Protein AF-A0A288QYY3-F1 (afdb_monomer_lite)

Radius of gyration: 49.18 Å; chains: 1; bounding box: 109×32×128 Å

Sequence (123 aa):
MAKRPNNIVNINDEIVESYDAPRAKYERRVYKRRHRRVIIVMAVAFVLGVLAVGLQVPKLHEAQASVRQQQKVLAKVKKENAQLKQEKQNLKDDDYVEKLIRQRYMYTKNGETVFNITDSSSD

Structure (mmCIF, N/CA/C/O backbone):
data_AF-A0A288QYY3-F1
#
_entry.id   AF-A0A288QYY3-F1
#
loop_
_atom_site.group_PDB
_atom_site.id
_atom_site.type_symbol
_atom_site.label_atom_id
_atom_site.label_alt_id
_atom_site.label_comp_id
_atom_site.label_asym_id
_atom_site.label_entity_id
_atom_site.label_seq_id
_atom_site.pdbx_PDB_ins_code
_atom_site.Cartn_x
_atom_site.Cartn_y
_atom_site.Cartn_z
_atom_site.occupancy
_atom_site.B_iso_or_equiv
_atom_site.auth_seq_id
_atom_site.auth_comp_id
_atom_site.auth_asym_id
_atom_site.auth_atom_id
_atom_site.pdbx_PDB_model_num
ATOM 1 N N . MET A 1 1 ? 75.672 -15.857 -59.635 1.00 40.81 1 MET A N 1
ATOM 2 C CA . MET A 1 1 ? 74.725 -15.667 -60.757 1.00 40.81 1 MET A CA 1
ATOM 3 C C . MET A 1 1 ? 73.436 -15.086 -60.194 1.00 40.81 1 MET A C 1
ATOM 5 O O . MET A 1 1 ? 72.807 -15.742 -59.375 1.00 40.81 1 MET A O 1
ATOM 9 N N . ALA A 1 2 ? 73.099 -13.839 -60.527 1.00 46.12 2 ALA A N 1
ATOM 10 C CA . ALA A 1 2 ? 71.917 -13.160 -59.991 1.00 46.12 2 ALA A CA 1
ATOM 11 C C . ALA A 1 2 ? 70.668 -13.537 -60.806 1.00 46.12 2 ALA A C 1
ATOM 13 O O . ALA A 1 2 ? 70.664 -13.422 -62.033 1.00 46.12 2 ALA A O 1
ATOM 14 N N . LYS A 1 3 ? 69.620 -14.015 -60.129 1.00 53.91 3 LYS A N 1
ATOM 15 C CA . LYS A 1 3 ? 68.341 -14.383 -60.745 1.00 53.91 3 LYS A CA 1
ATOM 16 C C . LYS A 1 3 ? 67.595 -13.099 -61.125 1.00 53.91 3 LYS A C 1
ATOM 18 O O . LYS A 1 3 ? 67.352 -12.255 -60.268 1.00 53.91 3 LYS A O 1
ATOM 23 N N . ARG A 1 4 ? 67.273 -12.939 -62.411 1.00 55.44 4 ARG A N 1
ATOM 24 C CA . ARG A 1 4 ? 66.517 -11.787 -62.928 1.00 55.44 4 ARG A CA 1
ATOM 25 C C . ARG A 1 4 ? 65.107 -11.765 -62.312 1.00 55.44 4 ARG A C 1
ATOM 27 O O . ARG A 1 4 ? 64.482 -12.827 -62.262 1.00 55.44 4 ARG A O 1
ATOM 34 N N . PRO A 1 5 ? 64.595 -10.611 -61.846 1.00 56.78 5 PRO A N 1
ATOM 35 C CA . PRO A 1 5 ? 63.217 -10.521 -61.385 1.00 56.78 5 PRO A CA 1
ATOM 36 C C . PRO A 1 5 ? 62.283 -10.553 -62.601 1.00 56.78 5 PRO A C 1
ATOM 38 O O . PRO A 1 5 ? 62.350 -9.691 -63.476 1.00 56.78 5 PRO A O 1
ATOM 41 N N . ASN A 1 6 ? 61.428 -11.571 -62.674 1.00 62.00 6 ASN A N 1
ATOM 42 C CA . ASN A 1 6 ? 60.421 -11.685 -63.723 1.00 62.00 6 ASN A CA 1
ATOM 43 C C . ASN A 1 6 ? 59.219 -10.808 -63.353 1.00 62.00 6 ASN A C 1
ATOM 45 O O . ASN A 1 6 ? 58.446 -11.165 -62.469 1.00 62.00 6 ASN A O 1
ATOM 49 N N . ASN A 1 7 ? 59.069 -9.672 -64.035 1.00 63.72 7 ASN A N 1
ATOM 50 C CA . ASN A 1 7 ? 57.932 -8.763 -63.897 1.00 63.72 7 ASN A CA 1
ATOM 51 C C . ASN A 1 7 ? 56.879 -9.070 -64.974 1.00 63.72 7 ASN A C 1
ATOM 53 O O . ASN A 1 7 ? 56.731 -8.322 -65.938 1.00 63.72 7 ASN A O 1
ATOM 57 N N . ILE A 1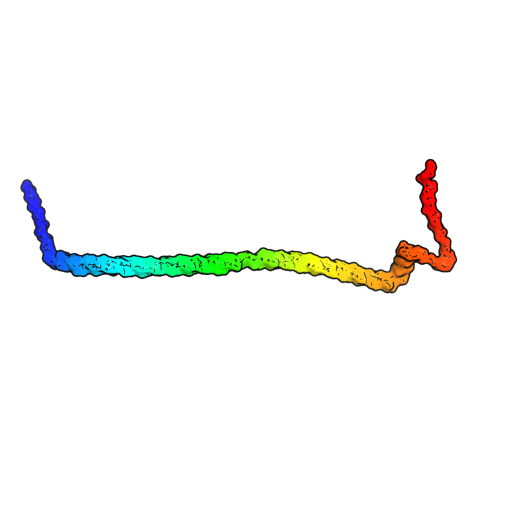 8 ? 56.209 -10.219 -64.854 1.00 63.47 8 ILE A N 1
ATOM 58 C CA . ILE A 1 8 ? 55.097 -10.592 -65.737 1.00 63.47 8 ILE A CA 1
ATOM 59 C C . ILE A 1 8 ? 53.812 -10.204 -65.010 1.00 63.47 8 ILE A C 1
ATOM 61 O O . ILE A 1 8 ? 53.364 -10.920 -64.118 1.00 63.47 8 ILE A O 1
ATOM 65 N N . VAL A 1 9 ? 53.258 -9.044 -65.360 1.00 63.09 9 VAL A N 1
ATOM 66 C CA . VAL A 1 9 ? 51.933 -8.614 -64.901 1.00 63.09 9 VAL A CA 1
ATOM 67 C C . VAL A 1 9 ? 50.914 -9.109 -65.921 1.00 63.09 9 VAL A C 1
ATOM 69 O O . VAL A 1 9 ? 51.067 -8.885 -67.123 1.00 63.09 9 VAL A O 1
ATOM 72 N N . ASN A 1 10 ? 49.905 -9.841 -65.456 1.00 65.62 10 ASN A N 1
ATOM 73 C CA . ASN A 1 10 ? 48.825 -10.328 -66.300 1.00 65.62 10 ASN A CA 1
ATOM 74 C C . ASN A 1 10 ? 47.914 -9.147 -66.668 1.00 65.62 10 ASN A C 1
ATOM 76 O O . ASN A 1 10 ? 47.320 -8.530 -65.788 1.00 65.62 10 ASN A O 1
ATOM 80 N N . ILE A 1 11 ? 47.788 -8.849 -67.964 1.00 62.84 11 ILE A N 1
ATOM 81 C CA . ILE A 1 11 ? 46.973 -7.735 -68.491 1.00 62.84 11 ILE A CA 1
ATOM 82 C C . ILE A 1 11 ? 45.513 -7.846 -68.014 1.00 62.84 11 ILE A C 1
ATOM 84 O O . ILE A 1 11 ? 44.828 -6.843 -67.828 1.00 62.84 11 ILE A O 1
ATOM 88 N N . ASN A 1 12 ? 45.046 -9.069 -67.752 1.00 66.44 12 ASN A N 1
ATOM 89 C CA . ASN A 1 12 ? 43.701 -9.312 -67.247 1.00 66.44 12 ASN A CA 1
ATOM 90 C C . ASN A 1 12 ? 43.529 -8.906 -65.775 1.00 66.44 12 ASN A C 1
ATOM 92 O O . ASN A 1 12 ? 42.427 -8.518 -65.403 1.00 66.44 12 ASN A O 1
ATOM 96 N N . ASP A 1 13 ? 44.584 -8.939 -64.955 1.00 66.75 13 ASP A N 1
ATOM 97 C CA . ASP A 1 13 ? 44.484 -8.591 -63.531 1.00 66.75 13 ASP A CA 1
ATOM 98 C C . ASP A 1 13 ? 44.315 -7.076 -63.342 1.00 66.75 13 ASP A C 1
ATOM 100 O O . ASP A 1 13 ? 43.489 -6.650 -62.539 1.00 66.75 13 ASP A O 1
ATOM 104 N N . GLU A 1 14 ? 45.005 -6.254 -64.141 1.00 65.00 14 GLU A N 1
ATOM 105 C CA . GLU A 1 14 ? 44.868 -4.788 -64.101 1.00 65.00 14 GLU A CA 1
ATOM 106 C C . GLU A 1 14 ? 43.473 -4.334 -64.564 1.00 65.00 14 GLU A C 1
ATOM 108 O O . GLU A 1 14 ? 42.849 -3.457 -63.959 1.00 65.00 14 GLU A O 1
ATOM 113 N N . ILE A 1 15 ? 42.939 -4.983 -65.603 1.00 65.81 15 ILE A N 1
ATOM 114 C CA . ILE A 1 15 ? 41.583 -4.728 -66.095 1.00 65.81 15 ILE A CA 1
ATOM 115 C C . ILE A 1 15 ? 40.562 -5.123 -65.021 1.00 65.81 15 ILE A C 1
ATOM 117 O O . ILE A 1 15 ? 39.727 -4.296 -64.657 1.00 65.81 15 ILE A O 1
ATOM 121 N N . VAL A 1 16 ? 40.647 -6.334 -64.466 1.00 67.25 16 VAL A N 1
ATOM 122 C CA . VAL A 1 16 ? 39.727 -6.815 -63.419 1.00 67.25 16 VAL A CA 1
ATOM 123 C C . VAL A 1 16 ? 39.788 -5.923 -62.171 1.00 67.25 16 VAL A C 1
ATOM 125 O O . VAL A 1 16 ? 38.746 -5.489 -61.673 1.00 67.25 16 VAL A O 1
ATOM 128 N N . GLU A 1 17 ? 40.982 -5.527 -61.726 1.00 67.69 17 GLU A N 1
ATOM 129 C CA . GLU A 1 17 ? 41.160 -4.626 -60.582 1.00 67.69 17 GLU A CA 1
ATOM 130 C C . GLU A 1 17 ? 40.553 -3.231 -60.831 1.00 67.69 17 GLU A C 1
ATOM 132 O O . GLU A 1 17 ? 39.914 -2.660 -59.939 1.00 67.69 17 GLU A O 1
ATOM 137 N N . SER A 1 18 ? 40.672 -2.698 -62.054 1.00 65.19 18 SER A N 1
ATOM 138 C CA . SER A 1 18 ? 40.114 -1.389 -62.427 1.00 65.19 18 SER A CA 1
ATOM 139 C C . SER A 1 18 ? 38.576 -1.347 -62.405 1.00 65.19 18 SER A C 1
ATOM 141 O O . SER A 1 18 ? 37.990 -0.309 -62.075 1.00 65.19 18 SER A O 1
ATOM 143 N N . TYR A 1 19 ? 37.911 -2.479 -62.670 1.00 66.75 19 TYR A N 1
ATOM 144 C CA . TYR A 1 19 ? 36.452 -2.608 -62.592 1.00 66.75 19 TYR A CA 1
ATOM 145 C C . TYR A 1 19 ? 35.952 -2.911 -61.169 1.00 66.75 19 TYR A C 1
ATOM 147 O O . TYR A 1 19 ? 34.899 -2.397 -60.767 1.00 66.75 19 TYR A O 1
ATOM 155 N N . ASP A 1 20 ? 36.710 -3.676 -60.380 1.00 65.44 20 ASP A N 1
ATOM 156 C CA . ASP A 1 20 ? 36.297 -4.124 -59.045 1.00 65.44 20 ASP A CA 1
ATOM 157 C C . ASP A 1 20 ? 36.598 -3.105 -57.934 1.00 65.44 20 ASP A C 1
ATOM 159 O O . ASP A 1 20 ? 35.813 -2.945 -56.990 1.00 65.44 20 ASP A O 1
ATOM 163 N N . ALA A 1 21 ? 37.681 -2.330 -58.052 1.00 65.12 21 ALA A N 1
ATOM 164 C CA . ALA A 1 21 ? 38.071 -1.322 -57.064 1.00 65.12 21 ALA A CA 1
ATOM 165 C C . ALA A 1 21 ? 36.999 -0.238 -56.781 1.00 65.12 21 ALA A C 1
ATOM 167 O O . ALA A 1 21 ? 36.762 0.075 -55.602 1.00 65.12 21 ALA A O 1
ATOM 168 N N . PRO A 1 22 ? 36.321 0.366 -57.781 1.00 64.38 22 PRO A N 1
ATOM 169 C CA . PRO A 1 22 ? 35.246 1.326 -57.525 1.00 64.38 22 PRO A CA 1
ATOM 170 C C . PRO A 1 22 ? 33.965 0.661 -56.992 1.00 64.38 22 PRO A C 1
ATOM 172 O O . PRO A 1 22 ? 33.301 1.246 -56.128 1.00 64.38 22 PRO A O 1
ATOM 175 N N . ARG A 1 23 ? 33.649 -0.573 -57.416 1.00 64.06 23 ARG A N 1
ATOM 176 C CA . ARG A 1 23 ? 32.471 -1.331 -56.954 1.00 64.06 23 ARG A CA 1
ATOM 177 C C . ARG A 1 23 ? 32.598 -1.740 -55.491 1.00 64.06 23 ARG A C 1
ATOM 179 O O . ARG A 1 23 ? 31.729 -1.401 -54.690 1.00 64.06 23 ARG A O 1
ATOM 186 N N . ALA A 1 24 ? 33.736 -2.307 -55.093 1.00 63.88 24 ALA A N 1
ATOM 187 C CA . ALA A 1 24 ? 34.009 -2.662 -53.701 1.00 63.88 24 ALA A CA 1
ATOM 188 C C . ALA A 1 24 ? 33.981 -1.436 -52.767 1.00 63.88 24 ALA A C 1
ATOM 190 O O . ALA A 1 24 ? 33.519 -1.511 -51.624 1.00 63.88 24 ALA A O 1
ATOM 191 N N . LYS A 1 25 ? 34.441 -0.266 -53.235 1.00 62.06 25 LYS A N 1
ATOM 192 C CA . LYS A 1 25 ? 34.363 0.994 -52.473 1.00 62.06 25 LYS A CA 1
ATOM 193 C C . LYS A 1 25 ? 32.927 1.517 -52.359 1.00 62.06 25 LYS A C 1
ATOM 195 O O . LYS A 1 25 ? 32.571 2.038 -51.299 1.00 62.06 25 LYS A O 1
ATOM 200 N N . TYR A 1 26 ? 32.106 1.386 -53.401 1.00 62.84 26 TYR A N 1
ATOM 201 C CA . TYR A 1 26 ? 30.694 1.776 -53.381 1.00 62.84 26 TYR A CA 1
ATOM 202 C C . TYR A 1 26 ? 29.864 0.852 -52.479 1.00 62.84 26 TYR A C 1
ATOM 204 O O . TYR A 1 26 ? 29.176 1.333 -51.576 1.00 62.84 26 TYR A O 1
ATOM 212 N N . GLU A 1 27 ? 30.018 -0.463 -52.619 1.00 63.66 27 GLU A N 1
ATOM 213 C CA . GLU A 1 27 ? 29.332 -1.468 -51.802 1.00 63.66 27 GLU A CA 1
ATOM 214 C C . GLU A 1 27 ? 29.680 -1.333 -50.320 1.00 63.66 27 GLU A C 1
ATOM 216 O O . GLU A 1 27 ? 28.786 -1.296 -49.475 1.00 63.66 27 GLU A O 1
ATOM 221 N N . ARG A 1 28 ? 30.959 -1.116 -49.980 1.00 64.19 28 ARG A N 1
ATOM 222 C CA . ARG A 1 28 ? 31.371 -0.830 -48.594 1.00 64.19 28 ARG A CA 1
ATOM 223 C C . ARG A 1 28 ? 30.736 0.452 -48.053 1.00 64.19 28 ARG A C 1
ATOM 225 O O . ARG A 1 28 ? 30.404 0.505 -46.870 1.00 64.19 28 ARG A O 1
ATOM 232 N N . ARG A 1 29 ? 30.556 1.498 -48.870 1.00 63.88 29 ARG A N 1
ATOM 233 C CA . ARG A 1 29 ? 29.903 2.752 -48.440 1.00 63.88 29 ARG A CA 1
ATOM 234 C C . ARG A 1 29 ? 28.401 2.566 -48.236 1.00 63.88 29 ARG A C 1
ATOM 236 O O . ARG A 1 29 ? 27.875 3.062 -47.240 1.00 63.88 29 ARG A O 1
ATOM 243 N N . VAL A 1 30 ? 27.721 1.846 -49.124 1.00 66.62 30 VAL A N 1
ATOM 244 C CA . VAL A 1 30 ? 26.286 1.543 -49.001 1.00 66.62 30 VAL A CA 1
ATOM 245 C C . VAL A 1 30 ? 26.032 0.613 -47.814 1.00 66.62 30 VAL A C 1
ATOM 247 O O . VAL A 1 30 ? 25.164 0.906 -46.990 1.00 66.62 30 VAL A O 1
ATOM 250 N N . TYR A 1 31 ? 26.850 -0.427 -47.644 1.00 67.81 31 TYR A N 1
ATOM 251 C CA . TYR A 1 31 ? 26.780 -1.347 -46.511 1.00 67.81 31 TYR A CA 1
ATOM 252 C C . TYR A 1 31 ? 27.028 -0.629 -45.182 1.00 67.81 31 TYR A C 1
ATOM 254 O O . TYR A 1 31 ? 26.228 -0.752 -44.259 1.00 67.81 31 TYR A O 1
ATOM 262 N N . LYS A 1 32 ? 28.059 0.226 -45.091 1.00 71.06 32 LYS A N 1
ATOM 263 C CA . LYS A 1 32 ? 28.319 1.039 -43.887 1.00 71.06 32 LYS A CA 1
ATOM 264 C C . LYS A 1 32 ? 27.182 2.014 -43.580 1.00 71.06 32 LYS A C 1
ATOM 266 O O . LYS A 1 32 ? 26.847 2.198 -42.414 1.00 71.06 32 LYS A O 1
ATOM 271 N N . ARG A 1 33 ? 26.567 2.634 -44.595 1.00 73.81 33 ARG A N 1
ATOM 272 C CA . ARG A 1 33 ? 25.404 3.523 -44.410 1.00 73.81 33 ARG A CA 1
ATOM 273 C C . ARG A 1 33 ? 24.178 2.751 -43.925 1.00 73.81 33 ARG A C 1
ATOM 275 O O . ARG A 1 33 ? 23.516 3.203 -42.994 1.00 73.81 33 ARG A O 1
ATOM 282 N N . ARG A 1 34 ? 23.900 1.582 -44.507 1.00 77.00 34 ARG A N 1
ATOM 283 C CA . ARG A 1 34 ? 22.793 0.707 -44.099 1.00 77.00 34 ARG A CA 1
ATOM 284 C C . ARG A 1 34 ? 23.004 0.177 -42.682 1.00 77.00 34 ARG A C 1
ATOM 286 O O . ARG A 1 34 ? 22.098 0.270 -41.866 1.00 77.00 34 ARG A O 1
ATOM 293 N N . HIS A 1 35 ? 24.214 -0.273 -42.363 1.00 78.12 35 HIS A N 1
ATOM 294 C CA . HIS A 1 35 ? 24.568 -0.776 -41.040 1.00 78.12 35 HIS A CA 1
ATOM 295 C C . HIS A 1 35 ? 24.485 0.320 -39.967 1.00 78.12 35 HIS A C 1
ATOM 297 O O . HIS A 1 35 ? 23.905 0.097 -38.912 1.00 78.12 35 HIS A O 1
ATOM 303 N N . ARG A 1 36 ? 24.943 1.547 -40.266 1.00 80.12 36 ARG A N 1
ATOM 304 C CA . ARG A 1 36 ? 24.754 2.708 -39.377 1.00 80.12 36 ARG A CA 1
ATOM 305 C C . ARG A 1 36 ? 23.280 3.018 -39.126 1.00 80.12 36 ARG A C 1
ATOM 307 O O . ARG A 1 36 ? 22.918 3.278 -37.987 1.00 80.12 36 ARG A O 1
ATOM 314 N N . ARG A 1 37 ? 22.425 2.963 -40.154 1.00 82.31 37 ARG A N 1
ATOM 315 C CA . ARG A 1 37 ? 20.974 3.155 -39.977 1.00 82.31 37 ARG A CA 1
ATOM 316 C C . ARG A 1 37 ? 20.367 2.075 -39.086 1.00 82.31 37 ARG A C 1
ATOM 318 O O . ARG A 1 37 ? 19.603 2.412 -38.194 1.00 82.31 37 ARG A O 1
ATOM 325 N N . VAL A 1 38 ? 20.739 0.810 -39.287 1.00 86.12 38 VAL A N 1
ATOM 326 C CA . VAL A 1 38 ? 20.260 -0.302 -38.450 1.00 86.12 38 VAL A CA 1
ATOM 327 C C . VAL A 1 38 ? 20.707 -0.129 -36.997 1.00 86.12 38 VAL A C 1
ATOM 329 O O . VAL A 1 38 ? 19.881 -0.264 -36.104 1.00 86.12 38 VAL A O 1
ATOM 332 N N . ILE A 1 39 ? 21.965 0.248 -36.751 1.00 88.06 39 ILE A N 1
ATOM 333 C CA . ILE A 1 39 ? 2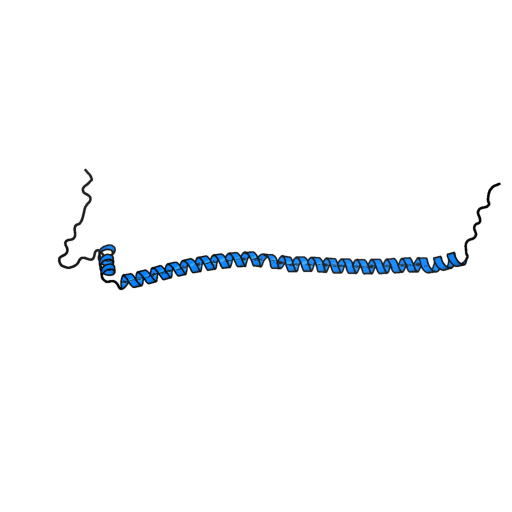2.468 0.512 -35.393 1.00 88.06 39 ILE A CA 1
ATOM 334 C C . ILE A 1 39 ? 21.700 1.661 -34.733 1.00 88.06 39 ILE A C 1
ATOM 336 O O . ILE A 1 39 ? 21.312 1.538 -33.578 1.00 88.06 39 ILE A O 1
ATOM 340 N N . ILE A 1 40 ? 21.443 2.757 -35.456 1.00 89.12 40 ILE A N 1
ATOM 341 C CA . ILE A 1 40 ? 20.685 3.896 -34.919 1.00 89.12 40 ILE A CA 1
ATOM 342 C C . ILE A 1 40 ? 19.252 3.477 -34.580 1.00 89.12 40 ILE A C 1
ATOM 344 O O . ILE A 1 40 ? 18.776 3.780 -33.492 1.00 89.12 40 ILE A O 1
ATOM 348 N N . VAL A 1 41 ? 18.576 2.747 -35.470 1.00 89.75 41 VAL A N 1
ATOM 349 C CA . VAL A 1 41 ? 17.209 2.263 -35.220 1.00 89.75 41 VAL A CA 1
ATOM 350 C C . VAL A 1 41 ? 17.173 1.320 -34.016 1.00 89.75 41 VAL A C 1
ATOM 352 O O . VAL A 1 41 ? 16.308 1.472 -33.160 1.00 89.75 41 VAL A O 1
ATOM 355 N N . MET A 1 42 ? 18.136 0.401 -33.901 1.00 90.31 42 MET A N 1
ATOM 356 C CA . MET A 1 42 ? 18.245 -0.500 -32.748 1.00 90.31 42 MET A CA 1
ATOM 357 C C . MET A 1 42 ? 18.543 0.257 -31.450 1.00 90.31 42 MET A C 1
ATOM 359 O O . MET A 1 42 ? 17.954 -0.054 -30.421 1.00 90.31 42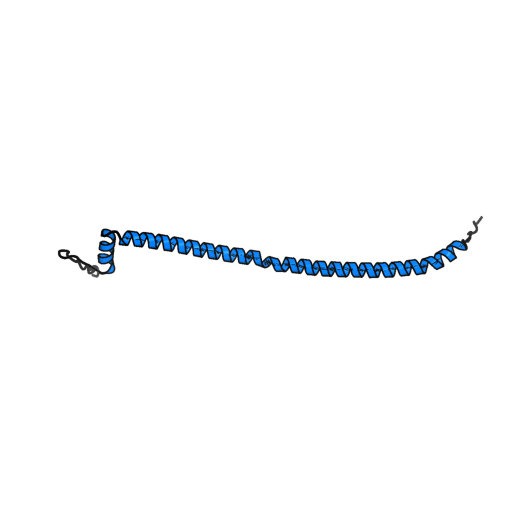 MET A O 1
ATOM 363 N N . ALA A 1 43 ? 19.400 1.280 -31.487 1.00 90.06 43 ALA A N 1
ATOM 364 C CA . ALA A 1 43 ? 19.689 2.121 -30.328 1.00 90.06 43 ALA A CA 1
ATOM 365 C C . ALA A 1 43 ? 18.451 2.912 -29.876 1.00 90.06 43 ALA A C 1
ATOM 367 O O . ALA A 1 43 ? 18.152 2.955 -28.686 1.00 90.06 43 ALA A O 1
ATOM 368 N N . VAL A 1 44 ? 17.690 3.482 -30.815 1.00 91.06 44 VAL A N 1
ATOM 369 C CA . VAL A 1 44 ? 16.427 4.175 -30.515 1.00 91.06 44 VAL A CA 1
ATOM 370 C C . VAL A 1 44 ? 15.400 3.200 -29.939 1.00 91.06 44 VAL A C 1
ATOM 372 O O . VAL A 1 44 ? 14.797 3.497 -28.911 1.00 91.06 44 VAL A O 1
ATOM 375 N N . ALA A 1 45 ? 15.237 2.017 -30.537 1.00 88.62 45 ALA A N 1
ATOM 376 C CA . ALA A 1 45 ? 14.337 0.984 -30.025 1.00 88.62 45 ALA A CA 1
ATOM 377 C C . ALA A 1 45 ? 14.735 0.515 -28.616 1.00 88.62 45 ALA A C 1
ATOM 379 O O . ALA A 1 45 ? 13.869 0.323 -27.766 1.00 88.62 45 ALA A O 1
ATOM 380 N N . PHE A 1 46 ? 16.036 0.389 -28.341 1.00 89.88 46 PHE A N 1
ATOM 381 C CA . PHE A 1 46 ? 16.551 0.037 -27.021 1.00 89.88 46 PHE A CA 1
ATOM 382 C C . PHE A 1 46 ? 16.251 1.121 -25.981 1.00 89.88 46 PHE A C 1
ATOM 384 O O . PHE A 1 46 ? 15.733 0.810 -24.913 1.00 89.88 46 PHE A O 1
ATOM 391 N N . VAL A 1 47 ? 16.498 2.396 -26.302 1.00 86.94 47 VAL A N 1
ATOM 392 C CA . VAL A 1 47 ? 16.172 3.525 -25.412 1.00 86.94 47 VAL A CA 1
ATOM 393 C C . VAL A 1 47 ? 14.669 3.583 -25.131 1.00 86.94 47 VAL A C 1
ATOM 395 O O . VAL A 1 47 ? 14.270 3.716 -23.977 1.00 86.94 47 VAL A O 1
ATOM 398 N N . LEU A 1 48 ? 13.827 3.417 -26.156 1.00 84.69 48 LEU A N 1
ATOM 399 C CA . LEU A 1 48 ? 12.373 3.365 -25.989 1.00 84.69 48 LEU A CA 1
ATOM 400 C C . LEU A 1 48 ? 11.928 2.162 -25.146 1.00 84.69 48 LEU A C 1
ATOM 402 O O . LEU A 1 48 ? 11.046 2.311 -24.305 1.00 84.69 48 LEU A O 1
ATOM 406 N N . GLY A 1 49 ? 12.555 0.995 -25.316 1.00 82.94 49 GLY A N 1
ATOM 407 C CA . GLY A 1 49 ? 12.288 -0.196 -24.507 1.00 82.94 49 GLY A CA 1
ATOM 408 C C . GLY A 1 49 ? 12.663 -0.008 -23.036 1.00 82.94 49 GLY A C 1
ATOM 409 O O . GLY A 1 49 ? 11.867 -0.319 -22.153 1.00 82.94 49 GLY A O 1
ATOM 410 N N . VAL A 1 50 ? 13.835 0.571 -22.760 1.00 79.31 50 VAL A N 1
ATOM 411 C CA . VAL A 1 50 ? 14.280 0.889 -21.394 1.00 79.31 50 VAL A CA 1
ATOM 412 C C . VAL A 1 50 ? 13.371 1.932 -20.746 1.00 79.31 50 VAL A C 1
ATOM 414 O O . VAL A 1 50 ? 13.022 1.778 -19.581 1.00 79.31 50 VAL A O 1
ATOM 417 N N . LEU A 1 51 ? 12.925 2.954 -21.483 1.00 73.81 51 LEU A N 1
ATOM 418 C CA . LEU A 1 51 ? 11.947 3.924 -20.982 1.00 73.81 51 LEU A CA 1
ATOM 419 C C . LEU A 1 51 ? 10.581 3.272 -20.718 1.00 73.81 51 LEU A C 1
ATOM 421 O O . LEU A 1 51 ? 9.988 3.511 -19.671 1.00 73.81 51 LEU A O 1
ATOM 425 N N . ALA A 1 52 ? 10.097 2.407 -21.612 1.00 69.88 52 ALA A N 1
ATOM 426 C CA . ALA A 1 52 ? 8.822 1.710 -21.443 1.00 69.88 52 ALA A CA 1
ATOM 427 C C . ALA A 1 52 ? 8.814 0.773 -20.224 1.00 69.88 52 ALA A C 1
ATOM 429 O O . ALA A 1 52 ? 7.814 0.707 -19.510 1.00 69.88 52 ALA A O 1
ATOM 430 N N . VAL A 1 53 ? 9.926 0.080 -19.959 1.00 64.69 53 VAL A N 1
ATOM 431 C CA . VAL A 1 53 ? 10.087 -0.785 -18.778 1.00 64.69 53 VAL A CA 1
ATOM 432 C C . VAL A 1 53 ? 10.368 0.045 -17.519 1.00 64.69 53 VAL A C 1
ATOM 434 O O . VAL A 1 53 ? 9.797 -0.222 -16.465 1.00 64.69 53 VAL A O 1
ATOM 437 N N . GLY A 1 54 ? 11.179 1.101 -17.623 1.00 62.44 54 GLY A N 1
ATOM 438 C CA . GLY A 1 54 ? 11.504 2.010 -16.520 1.00 62.44 54 GLY A CA 1
ATOM 439 C C . GLY A 1 54 ? 10.283 2.759 -15.976 1.00 62.44 54 GLY A C 1
ATOM 440 O O . GLY A 1 54 ? 10.156 2.935 -14.766 1.00 62.44 54 GLY A O 1
ATOM 441 N N . LEU A 1 55 ? 9.328 3.107 -16.843 1.00 57.00 55 LEU A N 1
ATOM 442 C CA . LEU A 1 55 ? 8.055 3.730 -16.460 1.00 57.00 55 LEU A CA 1
ATOM 443 C C . LEU A 1 55 ? 7.063 2.758 -15.789 1.00 57.00 55 LEU A C 1
ATOM 445 O O . LEU A 1 55 ? 6.038 3.200 -15.271 1.00 57.00 55 LEU A O 1
ATOM 449 N N . GLN A 1 56 ? 7.350 1.451 -15.748 1.00 54.44 56 GLN A N 1
ATOM 450 C CA . GLN A 1 56 ? 6.529 0.457 -15.037 1.00 54.44 56 GLN A CA 1
ATOM 451 C C . GLN A 1 56 ? 7.035 0.144 -13.620 1.00 54.44 56 GLN A C 1
ATOM 453 O O . GLN A 1 56 ? 6.317 -0.480 -12.837 1.00 54.44 56 GLN A O 1
ATOM 458 N N . VAL A 1 57 ? 8.221 0.629 -13.239 1.00 55.31 57 VAL A N 1
ATOM 459 C CA . VAL A 1 57 ? 8.814 0.377 -11.916 1.00 55.31 57 VAL A CA 1
ATOM 460 C C . VAL A 1 57 ? 8.083 1.058 -10.736 1.00 55.31 57 VAL A C 1
ATOM 462 O O . VAL A 1 57 ? 8.097 0.472 -9.650 1.00 55.31 57 VAL A O 1
ATOM 465 N N . PRO A 1 58 ? 7.364 2.200 -10.849 1.00 52.50 58 PRO A N 1
ATOM 466 C CA . PRO A 1 58 ? 6.747 2.790 -9.658 1.00 52.50 58 PRO A CA 1
ATOM 467 C C . PRO A 1 58 ? 5.437 2.114 -9.214 1.00 52.50 58 PRO A C 1
ATOM 469 O O . PRO A 1 58 ? 4.969 2.379 -8.109 1.00 52.50 58 PRO A O 1
ATOM 472 N N . LYS A 1 59 ? 4.854 1.183 -9.985 1.00 50.09 59 LYS A N 1
ATOM 473 C CA . LYS A 1 59 ? 3.575 0.550 -9.594 1.00 50.09 59 LYS A CA 1
ATOM 474 C C . LYS A 1 59 ? 3.700 -0.512 -8.498 1.00 50.09 59 LYS A C 1
ATOM 476 O O . LYS A 1 59 ? 2.698 -0.867 -7.881 1.00 50.09 59 LYS A O 1
ATOM 481 N N . LEU A 1 60 ? 4.907 -1.003 -8.213 1.00 51.25 60 LEU A N 1
ATOM 482 C CA . LEU A 1 60 ? 5.111 -2.017 -7.171 1.00 51.25 60 LEU A CA 1
ATOM 483 C C . LEU A 1 60 ? 5.219 -1.419 -5.758 1.00 51.25 60 LEU A C 1
ATOM 485 O O . LEU A 1 60 ? 4.876 -2.098 -4.792 1.00 51.25 60 LEU A O 1
ATOM 489 N N . HIS A 1 61 ? 5.610 -0.147 -5.617 1.00 50.16 61 HIS A N 1
ATOM 490 C CA . HIS A 1 61 ? 5.677 0.510 -4.304 1.00 50.16 61 HIS A CA 1
ATOM 491 C C . HIS A 1 61 ? 4.337 1.121 -3.867 1.00 50.16 61 HIS A C 1
ATOM 493 O O . HIS A 1 61 ? 3.964 0.992 -2.699 1.00 50.16 61 HIS A O 1
ATOM 499 N N . GLU A 1 62 ? 3.559 1.699 -4.788 1.00 51.12 62 GLU A N 1
ATOM 500 C CA . GLU A 1 62 ? 2.215 2.214 -4.472 1.00 51.12 62 GLU A CA 1
ATOM 501 C C . GLU A 1 62 ? 1.217 1.091 -4.149 1.00 51.12 62 GLU A C 1
ATOM 503 O O . GLU A 1 62 ? 0.384 1.232 -3.248 1.00 51.12 62 GLU A O 1
ATOM 508 N N . ALA A 1 63 ? 1.342 -0.068 -4.805 1.00 52.84 63 ALA A N 1
ATOM 509 C CA . ALA A 1 63 ? 0.538 -1.245 -4.482 1.00 52.84 63 ALA A CA 1
ATOM 510 C C . ALA A 1 63 ? 0.808 -1.754 -3.053 1.00 52.84 63 ALA A C 1
ATOM 512 O O . ALA A 1 63 ? -0.121 -2.105 -2.332 1.00 52.84 63 ALA A O 1
ATOM 513 N N . GLN A 1 64 ? 2.058 -1.737 -2.577 1.00 54.06 64 GLN A N 1
ATOM 514 C CA . GLN A 1 64 ? 2.356 -2.158 -1.203 1.00 54.06 64 GLN A CA 1
ATOM 515 C C . GLN A 1 64 ? 1.914 -1.132 -0.154 1.00 54.06 64 GLN A C 1
ATOM 517 O O . GLN A 1 64 ? 1.419 -1.519 0.908 1.00 54.06 64 GLN A O 1
ATOM 522 N N . ALA A 1 65 ? 2.064 0.166 -0.434 1.00 57.09 65 ALA A N 1
ATOM 523 C CA . ALA A 1 65 ? 1.599 1.221 0.463 1.00 57.09 65 ALA A CA 1
ATOM 524 C C . ALA A 1 65 ? 0.069 1.195 0.620 1.00 57.09 65 ALA A C 1
ATOM 526 O O . ALA A 1 65 ? -0.436 1.205 1.745 1.00 57.09 65 ALA A O 1
ATOM 527 N N . SER A 1 66 ? -0.661 1.063 -0.491 1.00 58.50 66 SER A N 1
ATOM 528 C CA . SER A 1 66 ? -2.124 0.962 -0.486 1.00 58.50 66 SER A CA 1
ATOM 529 C C . SER A 1 66 ? -2.619 -0.315 0.197 1.00 58.50 66 SER A C 1
ATOM 531 O O . SER A 1 66 ? -3.524 -0.237 1.026 1.00 58.50 66 SER A O 1
ATOM 533 N N . VAL A 1 67 ? -1.981 -1.470 -0.030 1.00 62.25 67 VAL A N 1
ATOM 534 C CA . VAL A 1 67 ? -2.327 -2.722 0.669 1.00 62.25 67 VAL A CA 1
ATOM 535 C C . VAL A 1 67 ? -2.075 -2.614 2.174 1.00 62.25 67 VAL A C 1
ATOM 537 O O . VAL A 1 67 ? -2.935 -2.994 2.968 1.00 62.25 67 VAL A O 1
ATOM 540 N N . ARG A 1 68 ? -0.941 -2.047 2.607 1.00 63.62 68 ARG A N 1
ATOM 541 C CA . ARG A 1 68 ? -0.655 -1.847 4.041 1.00 63.62 68 ARG A CA 1
ATOM 542 C C . ARG A 1 68 ? -1.640 -0.877 4.691 1.00 63.62 68 ARG A C 1
ATOM 544 O O . ARG A 1 68 ? -2.064 -1.107 5.824 1.00 63.62 68 ARG A O 1
ATOM 551 N N . GLN A 1 69 ? -2.024 0.190 3.994 1.00 69.56 69 GLN A N 1
ATOM 552 C CA . GLN A 1 69 ? -3.018 1.139 4.489 1.00 69.56 69 GLN A CA 1
ATOM 553 C C . GLN A 1 69 ? -4.400 0.488 4.592 1.00 69.56 69 GLN A C 1
ATOM 555 O O . GLN A 1 69 ? -5.045 0.601 5.633 1.00 69.56 69 GLN A O 1
ATOM 560 N N . GLN A 1 70 ? -4.822 -0.265 3.576 1.00 67.19 70 GLN A N 1
ATOM 561 C CA . GLN A 1 70 ? -6.090 -0.995 3.591 1.00 67.19 70 GLN A CA 1
ATOM 562 C C . GLN A 1 70 ? -6.124 -2.059 4.692 1.00 67.19 70 GLN A C 1
ATOM 564 O O . GLN A 1 70 ? -7.124 -2.163 5.396 1.00 67.19 70 GLN A O 1
ATOM 569 N N . GLN A 1 71 ? -5.030 -2.792 4.926 1.00 69.88 71 GLN A N 1
ATOM 570 C CA . GLN A 1 71 ? -4.939 -3.747 6.036 1.00 69.88 71 GLN A CA 1
ATOM 571 C C . GLN A 1 71 ? -5.045 -3.061 7.403 1.00 69.88 71 GLN A C 1
ATOM 573 O O . GLN A 1 71 ? -5.760 -3.554 8.275 1.00 69.88 71 GLN A O 1
ATOM 578 N N . LYS A 1 72 ? -4.393 -1.904 7.594 1.00 76.06 72 LYS A N 1
ATOM 579 C CA . LYS A 1 72 ? -4.520 -1.113 8.831 1.00 76.06 72 LYS A CA 1
ATOM 580 C C . LYS A 1 72 ? -5.948 -0.616 9.048 1.00 76.06 72 LYS A C 1
ATOM 582 O O . LYS A 1 72 ? -6.467 -0.732 10.156 1.00 76.06 72 LYS A O 1
ATOM 587 N N . VAL A 1 73 ? -6.589 -0.093 8.003 1.00 77.31 73 VAL A N 1
ATOM 588 C CA . VAL A 1 73 ? -7.987 0.362 8.063 1.00 77.31 73 VAL A CA 1
ATOM 589 C C . VAL A 1 73 ? -8.913 -0.811 8.377 1.00 77.31 73 VAL A C 1
ATOM 591 O O . VAL A 1 73 ? -9.736 -0.713 9.280 1.00 77.31 73 VAL A O 1
ATOM 594 N N . LEU A 1 74 ? -8.730 -1.952 7.717 1.00 78.62 74 LEU A N 1
ATOM 595 C CA . LEU A 1 74 ? -9.534 -3.151 7.937 1.00 78.62 74 LEU A CA 1
ATOM 596 C C . LEU A 1 74 ? -9.358 -3.715 9.353 1.00 78.62 74 LEU A C 1
ATOM 598 O O . LEU A 1 74 ? -10.340 -4.105 9.981 1.00 78.62 74 LEU A O 1
ATOM 602 N N . ALA A 1 75 ? -8.135 -3.717 9.887 1.00 84.25 75 ALA A N 1
ATOM 603 C CA . ALA A 1 75 ? -7.873 -4.103 11.271 1.00 84.25 75 ALA A CA 1
ATOM 604 C C . ALA A 1 75 ? -8.548 -3.146 12.269 1.00 84.25 75 ALA A C 1
ATOM 606 O O . ALA A 1 75 ? -9.173 -3.607 13.226 1.00 84.25 75 ALA A O 1
ATOM 607 N N . LYS A 1 76 ? -8.483 -1.828 12.023 1.00 88.94 76 LYS A N 1
ATOM 608 C CA . LYS A 1 76 ? -9.155 -0.815 12.850 1.00 88.94 76 LYS A CA 1
ATOM 609 C C . LYS A 1 76 ? -10.671 -1.019 12.851 1.00 88.94 76 LYS A C 1
ATOM 611 O O . LYS A 1 76 ? -11.254 -1.148 13.921 1.00 88.94 76 LYS A O 1
ATOM 616 N N . VAL A 1 77 ? -11.280 -1.134 11.671 1.00 83.25 77 VAL A N 1
ATOM 617 C CA . VAL A 1 77 ? -12.732 -1.314 11.516 1.00 83.25 77 VAL A CA 1
ATOM 618 C C . VAL A 1 77 ? -13.202 -2.630 12.138 1.00 83.25 77 VAL A C 1
ATOM 620 O O . VAL A 1 77 ? -14.235 -2.659 12.800 1.00 83.25 77 VAL A O 1
ATOM 623 N N . LYS A 1 78 ? -12.446 -3.728 11.994 1.00 84.94 78 LYS A N 1
ATOM 624 C CA . LYS A 1 78 ? -12.777 -5.000 12.661 1.00 84.94 78 LYS A CA 1
ATOM 625 C C . LYS A 1 78 ? -12.736 -4.884 14.183 1.00 84.94 78 LYS A C 1
ATOM 627 O O . LYS A 1 78 ? -13.631 -5.407 14.843 1.00 84.94 78 LYS A O 1
ATOM 632 N N . LYS A 1 79 ? -11.720 -4.211 14.734 1.00 89.81 79 LYS A N 1
ATOM 633 C CA . LYS A 1 79 ? -11.606 -3.983 16.181 1.00 89.81 79 LYS A CA 1
ATOM 634 C C . LYS A 1 79 ? -12.765 -3.130 16.695 1.00 89.81 79 LYS A C 1
ATOM 636 O O . LYS A 1 79 ? -13.386 -3.500 17.684 1.00 89.81 79 LYS A O 1
ATOM 641 N N . GLU A 1 80 ? -13.072 -2.042 16.001 1.00 87.38 8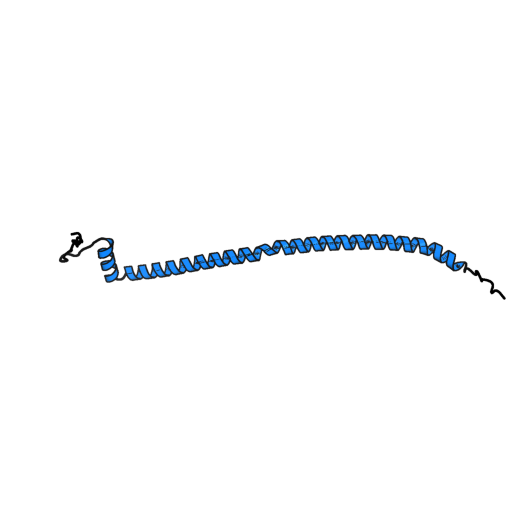0 GLU A N 1
ATOM 642 C CA . GLU A 1 80 ? -14.179 -1.146 16.339 1.00 87.38 80 GLU A CA 1
ATOM 643 C C . GLU A 1 80 ? -15.528 -1.873 16.284 1.00 87.38 80 GLU A C 1
ATOM 645 O O . GLU A 1 80 ? -16.308 -1.801 17.224 1.00 87.38 80 GLU A O 1
ATOM 650 N N . ASN A 1 81 ? -15.770 -2.680 15.250 1.00 87.75 81 ASN A N 1
ATOM 651 C CA . ASN A 1 81 ? -16.990 -3.479 15.143 1.00 87.75 81 ASN A CA 1
ATOM 652 C C . ASN A 1 81 ? -17.101 -4.520 16.273 1.00 87.75 81 ASN A C 1
ATOM 654 O O . ASN A 1 81 ? -18.166 -4.682 16.862 1.00 87.75 81 ASN A O 1
ATOM 658 N N . ALA A 1 82 ? -16.001 -5.190 16.635 1.00 88.81 82 ALA A N 1
ATOM 659 C CA . ALA A 1 82 ? -15.989 -6.117 17.767 1.00 88.81 82 ALA A CA 1
ATOM 660 C C . ALA A 1 82 ? -16.309 -5.409 19.097 1.00 88.81 82 ALA A C 1
ATOM 662 O O . ALA A 1 82 ? -17.127 -5.911 19.866 1.00 88.81 82 ALA A O 1
ATOM 663 N N . GLN A 1 83 ? -15.720 -4.232 19.332 1.00 88.19 83 GLN A N 1
ATOM 664 C CA . GLN A 1 83 ? -15.995 -3.408 20.514 1.00 88.19 83 GLN A CA 1
ATOM 665 C C . GLN A 1 83 ? -17.455 -2.954 20.556 1.00 88.19 83 GLN A C 1
ATOM 667 O O . GLN A 1 83 ? -18.125 -3.185 21.555 1.00 88.19 83 GLN A O 1
ATOM 672 N N . LEU A 1 84 ? -17.976 -2.404 19.457 1.00 86.56 84 LEU A N 1
ATOM 673 C CA . LEU A 1 84 ? -19.371 -1.970 19.356 1.00 86.56 84 LEU A CA 1
ATOM 674 C C . LEU A 1 84 ? -20.351 -3.135 19.526 1.00 86.56 84 LEU A C 1
ATOM 676 O O . LEU A 1 84 ? -21.415 -2.980 20.122 1.00 86.56 84 LEU A O 1
ATOM 680 N N . LYS A 1 85 ? -20.012 -4.327 19.024 1.00 85.88 85 LYS A N 1
ATOM 681 C CA . LYS A 1 85 ? -20.836 -5.527 19.205 1.00 85.88 85 LYS A CA 1
ATOM 682 C C . LYS A 1 85 ? -20.863 -5.973 20.665 1.00 85.88 85 LYS A C 1
ATOM 684 O O . LYS A 1 85 ? -21.930 -6.348 21.147 1.00 85.88 85 LYS A O 1
ATOM 689 N N . GLN A 1 86 ? -19.721 -5.921 21.348 1.00 84.69 86 GLN A N 1
ATOM 690 C CA . GLN A 1 86 ? -19.632 -6.220 22.773 1.00 84.69 86 GLN A CA 1
ATOM 691 C C . GLN A 1 86 ? -20.383 -5.173 23.599 1.00 84.69 86 GLN A C 1
ATOM 693 O O . GLN A 1 86 ? -21.181 -5.538 24.448 1.00 84.69 86 GLN A O 1
ATOM 698 N N . GLU A 1 87 ? -20.213 -3.887 23.307 1.00 82.12 87 GLU A N 1
ATOM 699 C CA . GLU A 1 87 ? -20.942 -2.805 23.970 1.00 82.12 87 GLU A CA 1
ATOM 700 C C . GLU A 1 87 ? -22.453 -2.951 23.776 1.00 82.12 87 GLU A C 1
ATOM 702 O O . GLU A 1 87 ? -23.210 -2.888 24.736 1.00 82.12 87 GLU A O 1
ATOM 707 N N . LYS A 1 88 ? -22.904 -3.273 22.560 1.00 86.19 88 LYS A N 1
ATOM 708 C CA . LYS A 1 88 ? -24.313 -3.572 22.287 1.00 86.19 88 LYS A CA 1
ATOM 709 C C . LYS A 1 88 ? -24.829 -4.782 23.070 1.00 86.19 88 LYS A C 1
ATOM 711 O O . LYS A 1 88 ? -26.009 -4.813 23.401 1.00 86.19 88 LYS A O 1
ATOM 716 N N . GLN A 1 89 ? -24.001 -5.800 23.303 1.00 82.50 89 GLN A N 1
ATOM 717 C CA . GLN A 1 89 ? -24.379 -6.945 24.138 1.00 82.50 89 GLN A CA 1
ATOM 718 C C . GLN A 1 89 ? -24.440 -6.556 25.612 1.00 82.50 89 GLN A C 1
ATOM 720 O O . GLN A 1 89 ? -25.435 -6.851 26.259 1.00 82.50 89 GLN A O 1
ATOM 725 N N . ASN A 1 90 ? -23.436 -5.838 26.104 1.00 79.19 90 ASN A N 1
ATOM 726 C CA . ASN A 1 90 ? -23.388 -5.352 27.474 1.00 79.19 90 ASN A CA 1
ATOM 727 C C . ASN A 1 90 ? -24.573 -4.418 27.777 1.00 79.19 90 ASN A C 1
ATOM 729 O O . ASN A 1 90 ? -25.187 -4.522 28.822 1.00 79.19 90 ASN A O 1
ATOM 733 N N . LEU A 1 91 ? -24.968 -3.553 26.840 1.00 82.44 91 LEU A N 1
ATOM 734 C CA . LEU A 1 91 ? -26.138 -2.679 26.988 1.00 82.44 91 LEU A CA 1
ATOM 735 C C . LEU A 1 91 ? -27.485 -3.425 26.996 1.00 82.44 91 LEU A C 1
ATOM 737 O O . LEU A 1 91 ? -28.501 -2.815 27.308 1.00 82.44 91 LEU A O 1
ATOM 741 N N . LYS A 1 92 ? -27.521 -4.711 26.620 1.00 79.50 92 LYS A N 1
ATOM 742 C CA . LYS A 1 92 ? -28.708 -5.570 26.781 1.00 79.50 92 LYS A CA 1
ATOM 743 C C . LYS A 1 92 ? -28.745 -6.287 28.129 1.00 79.50 92 LYS A C 1
ATOM 745 O O . LYS A 1 92 ? -29.734 -6.955 28.408 1.00 79.50 92 LYS A O 1
ATOM 750 N N . ASP A 1 93 ? -27.659 -6.223 28.889 1.00 84.88 93 ASP A N 1
ATOM 751 C CA . ASP A 1 93 ? -27.536 -6.840 30.199 1.00 84.88 93 ASP A CA 1
ATOM 752 C C . ASP A 1 93 ? -27.878 -5.794 31.269 1.00 84.88 93 ASP A C 1
ATOM 754 O O . ASP A 1 93 ? -27.194 -4.774 31.403 1.00 84.88 93 ASP A O 1
ATOM 758 N N . ASP A 1 94 ? -28.959 -6.038 32.009 1.00 79.06 94 ASP A N 1
ATOM 759 C CA . ASP A 1 94 ? -29.480 -5.111 33.014 1.00 79.06 94 ASP A CA 1
ATOM 760 C C . ASP A 1 94 ? -28.454 -4.840 34.131 1.00 79.06 94 ASP A C 1
ATOM 762 O O . ASP A 1 94 ? -28.330 -3.696 34.577 1.00 79.06 94 ASP A O 1
ATOM 766 N N . ASP A 1 95 ? -27.637 -5.832 34.513 1.00 84.50 95 ASP A N 1
ATOM 767 C CA . ASP A 1 95 ? -26.597 -5.678 35.541 1.00 84.50 95 ASP A CA 1
ATOM 768 C C . ASP A 1 95 ? -25.480 -4.732 35.076 1.00 84.50 95 ASP A C 1
ATOM 770 O O . ASP A 1 95 ? -24.904 -3.960 35.855 1.00 84.50 95 ASP A O 1
ATOM 774 N N . TYR A 1 96 ? -25.137 -4.791 33.787 1.00 84.31 96 TYR A N 1
ATOM 775 C CA . TYR A 1 96 ? -24.140 -3.902 33.203 1.00 84.31 96 TYR A CA 1
ATOM 776 C C . TYR A 1 96 ? -24.671 -2.472 33.108 1.00 84.31 96 TYR A C 1
ATOM 778 O O . TYR A 1 96 ? -23.952 -1.529 33.450 1.00 84.31 96 TYR A O 1
ATOM 786 N N . VAL A 1 97 ? -25.926 -2.304 32.681 1.00 84.19 97 VAL A N 1
ATOM 787 C CA . VAL A 1 97 ? -26.583 -0.994 32.609 1.00 84.19 97 VAL A CA 1
ATOM 788 C C . VAL A 1 97 ? -26.698 -0.374 34.000 1.00 84.19 97 VAL A C 1
ATOM 790 O O . VAL A 1 97 ? -26.360 0.797 34.159 1.00 84.19 97 VAL A O 1
ATOM 793 N N . GLU A 1 98 ? -27.073 -1.146 35.022 1.00 85.38 98 GLU A N 1
ATOM 794 C CA . GLU A 1 98 ? -27.164 -0.674 36.406 1.00 85.38 98 GLU A CA 1
ATOM 795 C C . GLU A 1 98 ? -25.800 -0.205 36.951 1.00 85.38 98 GLU A C 1
ATOM 797 O O . GLU A 1 98 ? -25.688 0.878 37.537 1.00 85.38 98 GLU A O 1
ATOM 802 N N . LYS A 1 99 ? -24.725 -0.967 36.707 1.00 85.25 99 LYS A N 1
ATOM 803 C CA . LYS A 1 99 ? -23.356 -0.545 37.059 1.00 85.25 99 LYS A CA 1
ATOM 804 C C . LYS A 1 99 ? -22.938 0.715 36.306 1.00 85.25 99 LYS A C 1
ATOM 806 O O . LYS A 1 99 ? -22.344 1.613 36.903 1.00 85.25 99 LYS A O 1
ATOM 811 N N . LEU A 1 100 ? -23.264 0.801 35.017 1.00 86.69 100 LEU A N 1
ATOM 812 C CA . LEU A 1 100 ? -22.936 1.950 34.180 1.00 86.69 100 LEU A CA 1
ATOM 813 C C . LEU A 1 100 ? -23.618 3.223 34.691 1.00 86.69 100 LEU A C 1
ATOM 815 O O . LEU A 1 100 ? -22.945 4.243 34.834 1.00 86.69 100 LEU A O 1
ATOM 819 N N . ILE A 1 101 ? -24.919 3.179 34.998 1.00 88.62 101 ILE A N 1
ATOM 820 C CA . ILE A 1 101 ? -25.654 4.356 35.489 1.00 88.62 101 ILE A CA 1
ATOM 821 C C . ILE A 1 101 ? -25.198 4.787 36.884 1.00 88.62 101 ILE A C 1
ATOM 823 O O . ILE A 1 101 ? -25.037 5.985 37.122 1.00 88.62 101 ILE A O 1
ATOM 827 N N . ARG A 1 102 ? -24.896 3.837 37.777 1.00 88.12 102 ARG A N 1
ATOM 828 C CA . ARG A 1 102 ? -24.313 4.136 39.092 1.00 88.12 102 ARG A CA 1
ATOM 829 C C . ARG A 1 102 ? -22.948 4.812 38.950 1.00 88.12 102 ARG A C 1
ATOM 831 O O . ARG A 1 102 ? -22.706 5.840 39.568 1.00 88.12 102 ARG A O 1
ATOM 838 N N . GLN A 1 103 ? -22.074 4.286 38.090 1.00 86.19 103 GLN A N 1
ATOM 839 C CA . GLN A 1 103 ? -20.703 4.785 37.941 1.00 86.19 103 GLN A CA 1
ATOM 840 C C . GLN A 1 103 ? -20.606 6.106 37.159 1.00 86.19 103 GLN A C 1
ATOM 842 O O . GLN A 1 103 ? -19.810 6.974 37.510 1.00 86.19 103 GLN A O 1
ATOM 847 N N . ARG A 1 104 ? -21.358 6.255 36.062 1.00 85.88 104 ARG A N 1
ATOM 848 C CA . ARG A 1 104 ? -21.268 7.426 35.166 1.00 85.88 104 ARG A CA 1
ATOM 849 C C . ARG A 1 104 ? -22.177 8.570 35.581 1.00 85.88 104 ARG A C 1
ATOM 851 O O . ARG A 1 104 ? -21.825 9.720 35.346 1.00 85.88 104 ARG A O 1
ATOM 858 N N . TYR A 1 105 ? -23.338 8.251 36.141 1.00 87.06 105 TYR A N 1
ATOM 859 C CA . TYR A 1 105 ? -24.394 9.223 36.413 1.00 87.06 105 TYR A CA 1
ATOM 860 C C . TYR A 1 105 ? -24.723 9.335 37.904 1.00 87.06 105 TYR A C 1
ATOM 862 O O . TYR A 1 105 ? -25.660 10.047 38.251 1.00 87.06 105 TYR A O 1
ATOM 870 N N . MET A 1 106 ? -23.963 8.661 38.781 1.00 84.50 106 MET A N 1
ATOM 871 C CA . MET A 1 106 ? -24.163 8.675 40.237 1.00 84.50 106 MET A CA 1
ATOM 872 C C . MET A 1 106 ? -25.605 8.317 40.635 1.00 84.50 106 MET A C 1
ATOM 874 O O . MET A 1 106 ? -26.132 8.798 41.637 1.00 84.50 106 MET A O 1
ATOM 878 N N . TYR A 1 107 ? -26.266 7.483 39.823 1.00 86.00 107 TYR A N 1
ATOM 879 C CA . TYR A 1 107 ? -27.633 7.049 40.079 1.00 86.00 107 TYR A CA 1
ATOM 880 C C . TYR A 1 107 ? -27.675 6.157 41.324 1.00 86.00 107 TYR A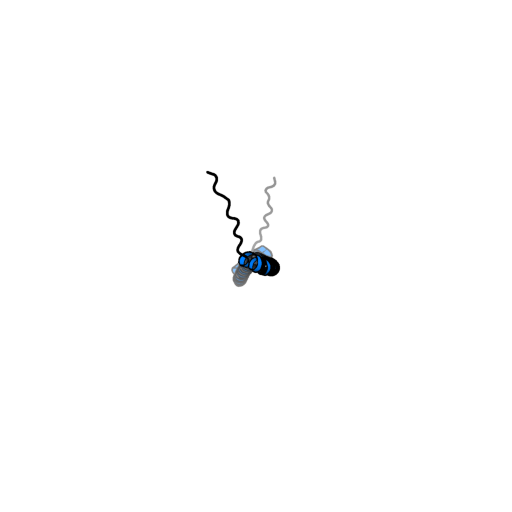 C 1
ATOM 882 O O . TYR A 1 107 ? -26.822 5.293 41.491 1.00 86.00 107 TYR A O 1
ATOM 890 N N . THR A 1 108 ? -28.664 6.360 42.188 1.00 85.06 108 THR A N 1
ATOM 891 C CA . THR A 1 108 ? -28.862 5.618 43.441 1.00 85.06 108 THR A CA 1
ATOM 892 C C . THR A 1 108 ? -30.338 5.244 43.542 1.00 85.06 108 THR A C 1
ATOM 894 O O . THR A 1 108 ? -31.206 6.070 43.248 1.00 85.06 108 THR A O 1
ATOM 897 N N . LYS A 1 109 ? -30.642 4.000 43.918 1.00 82.69 109 LYS A N 1
ATOM 898 C CA . LYS A 1 109 ? -32.019 3.504 44.046 1.00 82.69 109 LYS A CA 1
ATOM 899 C C . LYS A 1 109 ? -32.608 3.860 45.413 1.00 82.69 109 LYS A C 1
ATOM 901 O O . LYS A 1 109 ? -31.899 4.025 46.402 1.00 82.69 109 LYS A O 1
ATOM 906 N N . ASN A 1 110 ? -33.935 3.932 45.483 1.00 80.94 110 ASN A N 1
ATOM 907 C CA . ASN A 1 110 ? -34.649 4.153 46.740 1.00 80.94 110 ASN A CA 1
ATOM 908 C C . ASN A 1 110 ? -34.271 3.081 47.779 1.00 80.94 110 ASN A C 1
ATOM 910 O O . ASN A 1 110 ? -34.506 1.894 47.551 1.00 80.94 110 ASN A O 1
ATOM 914 N N . GLY A 1 111 ? -33.709 3.519 48.910 1.00 81.62 111 GLY A N 1
ATOM 915 C CA . GLY A 1 111 ? -33.244 2.655 50.003 1.00 81.62 111 GLY A CA 1
ATOM 916 C C . GLY A 1 111 ? -31.727 2.423 50.059 1.00 81.62 111 GLY A C 1
ATOM 917 O O . GLY A 1 111 ? -31.256 1.803 51.007 1.00 81.62 111 GLY A O 1
ATOM 918 N N . GLU A 1 112 ? -30.949 2.925 49.097 1.00 84.19 112 GLU A N 1
ATOM 919 C CA . GLU A 1 112 ? -29.480 2.872 49.118 1.00 84.19 112 GLU A CA 1
ATOM 920 C C . GLU A 1 112 ? -28.879 4.061 49.898 1.00 84.19 112 GLU A C 1
ATOM 922 O O . GLU A 1 112 ? -29.409 5.171 49.870 1.00 84.19 112 GLU A O 1
ATOM 927 N N . THR A 1 113 ? -27.767 3.840 50.613 1.00 81.50 113 THR A N 1
ATOM 928 C CA . THR A 1 113 ? -27.057 4.885 51.381 1.00 81.50 113 THR A CA 1
ATOM 929 C C . THR A 1 113 ? -25.784 5.308 50.649 1.00 81.50 113 THR A C 1
ATOM 931 O O . THR A 1 113 ? -24.902 4.483 50.414 1.00 81.50 113 THR A O 1
ATOM 934 N N . VAL A 1 114 ? -25.680 6.592 50.299 1.00 80.44 114 VAL A N 1
ATOM 935 C CA . VAL A 1 114 ? -24.513 7.163 49.609 1.00 80.44 114 VAL A CA 1
ATOM 936 C C . VAL A 1 114 ? -23.495 7.648 50.640 1.00 80.44 114 VAL A C 1
ATOM 938 O O . VAL A 1 114 ? -23.792 8.544 51.429 1.00 80.44 114 VAL A O 1
ATOM 941 N N . PHE A 1 115 ? -22.287 7.085 50.618 1.00 81.56 115 PHE A N 1
ATOM 942 C CA . PHE A 1 115 ? -21.171 7.548 51.444 1.00 81.56 115 PHE A CA 1
ATOM 943 C C . PHE A 1 115 ? -20.301 8.511 50.643 1.00 81.56 115 PHE A C 1
ATOM 945 O O . PHE A 1 115 ? -19.733 8.135 49.619 1.00 81.56 115 PHE A O 1
ATOM 952 N N . ASN A 1 116 ? -20.180 9.749 51.117 1.00 76.94 116 ASN A N 1
ATOM 953 C CA . ASN A 1 116 ? -19.218 10.695 50.573 1.00 76.94 116 ASN A CA 1
ATOM 954 C C . ASN A 1 116 ? -17.926 10.566 51.383 1.00 76.94 116 ASN A C 1
ATOM 956 O O . ASN A 1 116 ? -17.860 11.009 52.529 1.00 76.94 116 ASN A O 1
ATOM 960 N N . ILE A 1 117 ? -16.934 9.879 50.822 1.00 78.88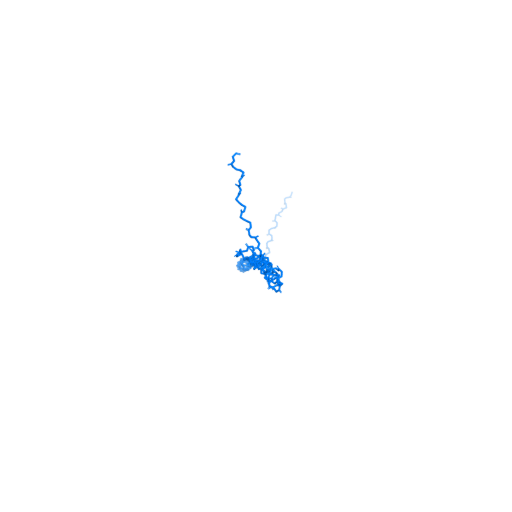 117 ILE A N 1
ATOM 961 C CA . ILE A 1 117 ? -15.634 9.711 51.467 1.00 78.88 117 ILE A CA 1
ATOM 962 C C . ILE A 1 117 ? -14.826 10.968 51.147 1.00 78.88 117 ILE A C 1
ATOM 964 O O . ILE A 1 117 ? -14.244 11.091 50.073 1.00 78.88 117 ILE A O 1
ATOM 968 N N . THR A 1 118 ? -14.831 11.936 52.058 1.00 72.69 118 THR A N 1
ATOM 969 C CA . THR A 1 118 ? -13.806 12.982 52.074 1.00 72.69 118 THR A CA 1
ATOM 970 C C . THR A 1 118 ? -12.541 12.373 52.660 1.00 72.69 118 THR A C 1
ATOM 972 O O . THR A 1 118 ? -12.575 11.928 53.805 1.00 72.69 118 THR A O 1
ATOM 975 N N . ASP A 1 119 ? -11.451 12.333 51.888 1.00 64.94 119 ASP A N 1
ATOM 976 C CA . ASP A 1 119 ? -10.128 11.914 52.366 1.00 64.94 119 ASP A CA 1
ATOM 977 C C . ASP A 1 119 ? -9.688 12.830 53.519 1.00 64.94 119 ASP A C 1
ATOM 979 O O . ASP A 1 119 ? -9.102 13.893 53.324 1.00 64.94 119 ASP A O 1
ATOM 983 N N . SER A 1 120 ? -9.997 12.435 54.752 1.00 60.16 120 SER A N 1
ATOM 984 C CA . SER A 1 120 ? -9.474 13.050 55.968 1.00 60.16 120 SER A CA 1
ATOM 985 C C . SER A 1 120 ? -8.166 12.360 56.355 1.00 60.16 120 SER A C 1
ATOM 987 O O . SER A 1 120 ? -8.057 11.750 57.416 1.00 60.16 120 SER A O 1
ATOM 989 N N . SER A 1 121 ? -7.182 12.409 55.458 1.00 61.12 121 SER A N 1
ATOM 990 C CA . SER A 1 121 ? -5.785 12.060 55.743 1.00 61.12 121 SER A CA 1
ATOM 991 C C . SER A 1 121 ? -4.878 13.225 55.351 1.00 61.12 121 SER A C 1
ATOM 993 O O . SER A 1 121 ? -3.957 13.101 54.544 1.00 61.12 121 SER A O 1
ATOM 995 N N . SER A 1 122 ? -5.208 14.403 55.866 1.00 55.34 122 SER A N 1
ATOM 996 C CA . SER A 1 122 ? -4.368 15.597 55.814 1.00 55.34 122 SER A CA 1
ATOM 997 C C . SER A 1 122 ? -4.440 16.278 57.173 1.00 55.34 122 SER A C 1
ATOM 999 O O . SER A 1 122 ? -5.105 17.298 57.321 1.00 55.34 122 SER A O 1
ATOM 1001 N N . ASP A 1 123 ? -3.818 15.636 58.158 1.00 46.56 123 ASP A N 1
ATOM 1002 C CA . ASP A 1 123 ? -3.157 16.293 59.288 1.00 46.56 123 ASP A CA 1
ATOM 1003 C C . ASP A 1 123 ? -1.982 15.408 59.738 1.00 46.56 123 ASP A C 1
ATOM 1005 O O . ASP A 1 123 ? -2.188 14.173 59.849 1.00 46.56 123 ASP A O 1
#

Foldseek 3Di:
DDDDDDPDDDPVVVVVCVVVVVVVVVCVVVVVVVVVVVVVVVVVVVVVVCVVVVVVVVPVVVVVVVVVVVVVVVVVVVVVVVVVVVVVVLVVDPVSVVVCCCVPVVDDDPPDDDDDDDPPPDD

Organism: NCBI:txid155866

Secondary structure (DSSP, 8-state):
-PPPP-----HHHHHHHHHHHHHHHHHHHHHHHHHHHHHHHHHHHHHHHHHHHHTTTTHHHHHHHHHHHHHHHHHHHHHHHHHHHHHHHHTT-HHHHHHHHHHHH----TT------------

pLDDT: mean 73.21, std 12.73, range [40.81, 91.06]

InterPro domains:
  IPR007060 Septum formation initiator FtsL/DivIC [PF04977] (44-119)
  IPR039076 Cell division protein DivIC [PTHR40027] (3-120)